Protein AF-A0A967JA52-F1 (afdb_monomer_lite)

Structure (mmCIF, N/CA/C/O backbone):
data_AF-A0A967JA52-F1
#
_entry.id   AF-A0A967JA52-F1
#
loop_
_atom_site.group_PDB
_atom_site.id
_atom_site.type_symbol
_atom_site.label_atom_id
_atom_site.label_alt_id
_atom_site.label_comp_id
_atom_site.label_asym_id
_atom_site.label_entity_id
_atom_site.label_seq_id
_atom_site.pdbx_PDB_ins_code
_atom_site.Cartn_x
_atom_site.Cartn_y
_atom_site.Cartn_z
_atom_site.occupancy
_atom_site.B_iso_or_equiv
_atom_site.auth_seq_id
_atom_site.auth_comp_id
_atom_site.auth_asym_id
_atom_site.auth_atom_id
_atom_site.pdbx_PDB_model_num
ATOM 1 N N . VAL A 1 1 ? 24.934 12.398 3.841 1.00 37.28 1 VAL A N 1
ATOM 2 C CA . VAL A 1 1 ? 24.245 11.146 4.217 1.00 37.28 1 VAL A CA 1
ATOM 3 C C . VAL A 1 1 ? 24.251 10.287 2.979 1.00 37.28 1 VAL A C 1
ATOM 5 O O . VAL A 1 1 ? 23.677 10.706 1.985 1.00 37.28 1 VAL A O 1
ATOM 8 N N . THR A 1 2 ? 24.985 9.183 3.006 1.00 29.47 2 THR A N 1
ATOM 9 C CA . THR A 1 2 ? 24.981 8.195 1.924 1.00 29.47 2 THR A CA 1
ATOM 10 C C . THR A 1 2 ? 24.119 7.047 2.417 1.00 29.47 2 THR A C 1
ATOM 12 O O . THR A 1 2 ? 24.325 6.580 3.537 1.00 29.47 2 THR A O 1
ATOM 15 N N . ILE A 1 3 ? 23.101 6.683 1.645 1.00 32.59 3 ILE A N 1
ATOM 16 C CA . ILE A 1 3 ? 22.221 5.557 1.950 1.00 32.59 3 ILE A CA 1
ATOM 17 C C . ILE A 1 3 ? 22.632 4.444 0.993 1.00 32.59 3 ILE A C 1
ATOM 19 O O . ILE A 1 3 ? 22.473 4.592 -0.215 1.00 32.59 3 ILE A O 1
ATOM 23 N N . ASP A 1 4 ? 23.204 3.373 1.538 1.00 30.92 4 ASP A N 1
ATOM 24 C CA . ASP A 1 4 ? 23.566 2.186 0.771 1.00 30.92 4 ASP A CA 1
ATOM 25 C C . ASP A 1 4 ? 22.382 1.221 0.737 1.00 30.92 4 ASP A C 1
ATOM 27 O O . ASP A 1 4 ? 21.866 0.802 1.777 1.00 30.92 4 ASP A O 1
ATOM 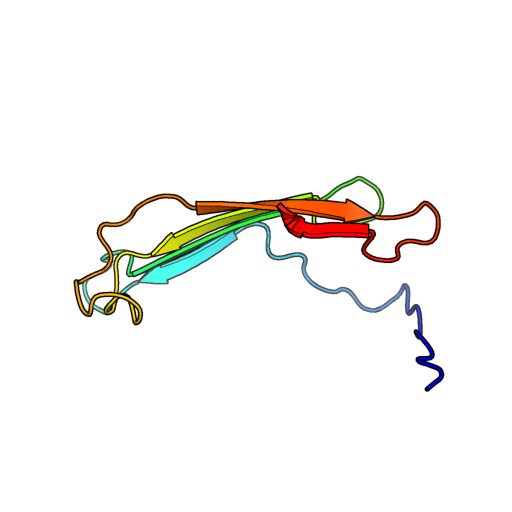31 N N . TYR A 1 5 ? 21.966 0.850 -0.470 1.00 39.25 5 TYR A N 1
ATOM 32 C CA . TYR A 1 5 ? 20.927 -0.147 -0.687 1.00 39.25 5 TYR A CA 1
ATOM 33 C C . TYR A 1 5 ? 21.574 -1.497 -0.993 1.00 39.25 5 TYR A C 1
ATOM 35 O O . TYR A 1 5 ? 22.381 -1.631 -1.913 1.00 39.25 5 TYR A O 1
ATOM 43 N N . ARG A 1 6 ? 21.210 -2.520 -0.212 1.00 40.22 6 ARG A N 1
ATOM 44 C CA . ARG A 1 6 ? 21.577 -3.914 -0.476 1.00 40.22 6 ARG A CA 1
ATOM 45 C C . ARG A 1 6 ? 20.450 -4.570 -1.266 1.00 40.22 6 ARG A C 1
ATOM 47 O O . ARG A 1 6 ? 19.384 -4.827 -0.714 1.00 40.22 6 ARG A O 1
ATOM 54 N N . PHE A 1 7 ? 20.704 -4.856 -2.538 1.00 44.22 7 PHE A N 1
ATOM 55 C CA . PHE A 1 7 ? 19.828 -5.695 -3.348 1.00 44.22 7 PHE A CA 1
ATOM 56 C C . PHE A 1 7 ? 20.114 -7.169 -3.048 1.00 44.22 7 PHE A C 1
ATOM 58 O O . PHE A 1 7 ? 21.256 -7.618 -3.155 1.00 44.22 7 PHE A O 1
ATOM 65 N N . GLU A 1 8 ? 19.088 -7.917 -2.650 1.00 47.69 8 GLU A N 1
ATOM 66 C CA . GLU A 1 8 ? 19.217 -9.321 -2.264 1.00 47.69 8 GLU A CA 1
ATOM 67 C C . GLU A 1 8 ? 18.171 -10.170 -3.011 1.00 47.69 8 GLU A C 1
ATOM 69 O O . GLU A 1 8 ? 17.024 -10.275 -2.574 1.00 47.69 8 GLU A O 1
ATOM 74 N N . PRO A 1 9 ? 18.541 -10.790 -4.146 1.00 53.03 9 PRO A N 1
ATOM 75 C CA . PRO A 1 9 ? 17.589 -11.403 -5.079 1.00 53.03 9 PRO A CA 1
ATOM 76 C C . PRO A 1 9 ? 16.938 -12.701 -4.569 1.00 53.03 9 PRO A C 1
ATOM 78 O O . PRO A 1 9 ? 16.021 -13.222 -5.194 1.00 53.03 9 PRO A O 1
ATOM 81 N N . THR A 1 10 ? 17.416 -13.257 -3.451 1.00 55.44 10 THR A N 1
ATOM 82 C CA . THR A 1 10 ? 16.942 -14.527 -2.867 1.00 55.44 10 THR A CA 1
ATOM 83 C C . THR A 1 10 ? 15.951 -14.345 -1.728 1.00 55.44 10 THR A C 1
ATOM 85 O O . THR A 1 10 ? 15.435 -15.322 -1.180 1.00 55.44 10 THR A O 1
ATOM 88 N N . LEU A 1 11 ? 15.716 -13.106 -1.314 1.00 52.59 11 LEU A N 1
ATOM 89 C CA . LEU A 1 11 ? 14.699 -12.809 -0.334 1.00 52.59 11 LEU A CA 1
ATOM 90 C C . LEU A 1 11 ? 13.350 -12.917 -1.052 1.00 52.59 11 LEU A C 1
ATOM 92 O O . LEU A 1 11 ? 12.935 -12.000 -1.750 1.00 52.59 11 LEU A O 1
ATOM 96 N N . TYR A 1 12 ? 12.688 -14.066 -0.895 1.00 49.03 12 TYR A N 1
ATOM 97 C CA . TYR A 1 12 ? 11.294 -14.306 -1.275 1.00 49.03 12 TYR A CA 1
ATOM 98 C C . TYR A 1 12 ? 10.370 -13.373 -0.480 1.00 49.03 12 TYR A C 1
ATOM 100 O O . TYR A 1 12 ? 9.614 -13.808 0.389 1.00 49.03 12 TYR A O 1
ATOM 108 N N . TRP A 1 13 ? 10.471 -12.066 -0.712 1.00 58.97 13 TRP A N 1
ATOM 109 C CA . TRP A 1 13 ? 9.524 -11.105 -0.188 1.00 58.97 13 TRP A CA 1
ATOM 110 C C . TRP A 1 13 ? 8.212 -11.448 -0.863 1.00 58.97 13 TRP A C 1
ATOM 112 O O . TRP A 1 13 ? 8.033 -11.266 -2.066 1.00 58.97 13 TRP A O 1
ATOM 122 N N . VAL A 1 14 ? 7.320 -12.049 -0.080 1.00 58.50 14 VAL A N 1
ATOM 123 C CA . VAL A 1 14 ? 5.934 -12.220 -0.481 1.00 58.50 14 VAL A CA 1
ATOM 124 C C . VAL A 1 14 ? 5.452 -10.820 -0.826 1.00 58.50 14 VAL A C 1
ATOM 126 O O . VAL A 1 14 ? 5.502 -9.941 0.028 1.00 58.50 14 VAL A O 1
ATOM 129 N N . ARG A 1 15 ? 5.071 -10.607 -2.086 1.00 71.94 15 ARG A N 1
ATOM 130 C CA . ARG A 1 15 ? 4.480 -9.357 -2.565 1.00 71.94 15 ARG A CA 1
ATOM 131 C C . ARG A 1 15 ? 2.993 -9.435 -2.239 1.00 71.94 15 ARG A C 1
ATOM 133 O O . ARG A 1 15 ? 2.289 -10.198 -2.900 1.00 71.94 15 ARG A O 1
ATOM 140 N N . PRO A 1 16 ? 2.509 -8.781 -1.169 1.00 69.50 16 PRO A N 1
ATOM 141 C CA . PRO A 1 16 ? 1.116 -8.908 -0.787 1.00 69.50 16 PRO A CA 1
ATOM 142 C C . PRO A 1 16 ? 0.249 -8.138 -1.784 1.00 69.50 16 PRO A C 1
ATOM 144 O O . PRO A 1 16 ? 0.052 -6.933 -1.661 1.00 69.50 16 PRO A O 1
ATOM 147 N N . GLU A 1 17 ? -0.299 -8.852 -2.760 1.00 83.75 17 GLU A N 1
ATOM 148 C CA . GLU A 1 17 ? -1.274 -8.302 -3.708 1.00 83.75 17 GLU A CA 1
ATOM 149 C C . GLU A 1 17 ? -2.594 -7.952 -3.018 1.00 83.75 17 GLU A C 1
ATOM 151 O O . GLU A 1 17 ? -3.308 -7.057 -3.464 1.00 83.75 17 GLU A O 1
ATOM 156 N N . HIS A 1 18 ? -2.916 -8.621 -1.904 1.00 88.75 18 HIS A N 1
ATOM 157 C CA . HIS A 1 18 ? -4.149 -8.397 -1.159 1.00 88.75 18 HIS A CA 1
ATOM 158 C C . HIS A 1 18 ? -3.966 -8.630 0.341 1.00 88.75 18 HIS A C 1
ATOM 160 O O . HIS A 1 18 ? -3.516 -9.685 0.784 1.00 88.75 18 HIS A O 1
ATOM 166 N N . LEU A 1 19 ? -4.343 -7.631 1.136 1.00 87.69 19 LEU A N 1
ATOM 167 C CA . LEU A 1 19 ? -4.429 -7.700 2.591 1.00 87.69 19 LEU A CA 1
ATOM 168 C C . LEU A 1 19 ? -5.820 -7.255 3.013 1.00 87.69 19 LEU A C 1
ATOM 170 O O . LEU A 1 19 ? -6.244 -6.149 2.683 1.00 87.69 19 LEU A O 1
ATOM 174 N N . ARG A 1 20 ? -6.500 -8.081 3.803 1.00 91.75 20 ARG A N 1
ATOM 175 C CA . ARG A 1 20 ? -7.835 -7.794 4.320 1.00 91.75 20 ARG A CA 1
ATOM 176 C C . ARG A 1 20 ? -7.880 -8.058 5.818 1.00 91.75 20 ARG A C 1
ATOM 178 O O . ARG A 1 20 ? -7.447 -9.109 6.279 1.00 91.75 20 ARG A O 1
ATOM 185 N N . ALA A 1 21 ? -8.382 -7.085 6.566 1.00 90.50 21 ALA A N 1
ATOM 186 C CA . ALA A 1 21 ? -8.581 -7.167 8.003 1.00 90.50 21 ALA A CA 1
ATOM 187 C C . ALA A 1 21 ? -10.072 -7.053 8.316 1.00 90.50 21 ALA A C 1
ATOM 189 O O . ALA A 1 21 ? -10.751 -6.157 7.808 1.00 90.50 21 ALA A O 1
ATOM 190 N N . GLU A 1 22 ? -10.561 -7.937 9.178 1.00 92.44 22 GLU A N 1
ATOM 191 C CA . GLU A 1 22 ? -11.962 -8.019 9.585 1.00 92.44 22 GLU A CA 1
ATOM 192 C C . GLU A 1 22 ? -12.075 -7.987 11.114 1.00 92.44 22 GLU A C 1
ATOM 194 O O . GLU A 1 22 ? -11.116 -8.297 11.825 1.00 92.44 22 GLU A O 1
ATOM 199 N N . ASN A 1 23 ? -13.234 -7.579 11.634 1.00 87.62 23 ASN A N 1
ATOM 200 C CA . ASN A 1 23 ? -13.545 -7.716 13.057 1.00 87.62 23 ASN A CA 1
ATOM 201 C C . ASN A 1 23 ? -14.011 -9.153 13.386 1.00 87.62 23 ASN A C 1
ATOM 203 O O . ASN A 1 23 ? -14.137 -10.003 12.507 1.00 87.62 23 ASN A O 1
ATOM 207 N N . LEU A 1 24 ? -14.318 -9.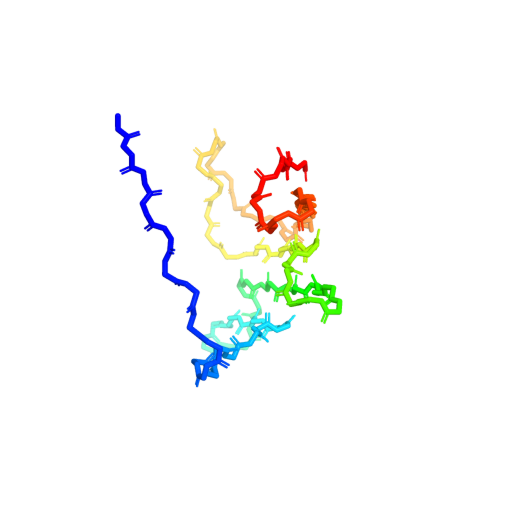419 14.660 1.00 91.62 24 LEU A N 1
ATOM 208 C CA . LEU A 1 24 ? -14.805 -10.733 15.118 1.00 91.62 24 LEU A CA 1
ATOM 209 C C . LEU A 1 24 ? -16.159 -11.150 14.510 1.00 91.62 24 LEU A C 1
ATOM 211 O O . LEU A 1 24 ? -16.534 -12.314 14.598 1.00 91.62 24 LEU A O 1
ATOM 215 N N . GLU A 1 25 ? -16.883 -10.214 13.899 1.00 92.62 25 GLU A N 1
ATOM 216 C CA . GLU A 1 25 ? -18.176 -10.428 13.242 1.00 92.62 25 GLU A CA 1
ATOM 217 C C . GLU A 1 25 ? -18.026 -10.588 11.714 1.00 92.62 25 GLU A C 1
ATOM 219 O O . GLU A 1 25 ? -19.026 -10.678 11.006 1.00 92.62 25 GLU A O 1
ATOM 224 N N . GLY A 1 26 ? -16.794 -10.596 11.184 1.00 86.94 26 GLY A N 1
ATOM 225 C CA . GLY A 1 26 ? -16.510 -10.714 9.747 1.00 86.94 26 GLY A CA 1
ATOM 226 C C . GLY A 1 26 ? -16.698 -9.419 8.946 1.00 86.94 26 GLY A C 1
ATOM 227 O O . GLY A 1 26 ? -16.658 -9.426 7.716 1.00 86.94 26 GLY A O 1
ATOM 228 N N . ARG A 1 27 ? -16.900 -8.273 9.606 1.00 87.31 27 ARG A N 1
ATOM 229 C CA . ARG A 1 27 ? -16.974 -6.971 8.930 1.00 87.31 27 ARG A CA 1
ATOM 230 C C . ARG A 1 27 ? -15.573 -6.501 8.552 1.00 87.31 27 ARG A C 1
ATOM 232 O O . ARG A 1 27 ? -14.709 -6.373 9.418 1.00 87.31 27 ARG A O 1
ATOM 239 N N . MET A 1 28 ? -15.380 -6.149 7.281 1.00 88.94 28 MET A N 1
ATOM 240 C CA . MET A 1 28 ? -14.134 -5.561 6.783 1.00 88.94 28 MET A CA 1
ATOM 241 C C . MET A 1 28 ? -13.849 -4.213 7.463 1.00 88.94 28 MET A C 1
ATOM 243 O O . MET A 1 28 ? -14.689 -3.309 7.475 1.00 88.94 28 MET A O 1
ATOM 247 N N . LEU A 1 29 ? -12.653 -4.107 8.042 1.00 89.75 29 LEU A N 1
ATOM 248 C CA . LEU A 1 29 ? -12.117 -2.908 8.688 1.00 89.75 29 LEU A CA 1
ATOM 249 C C . LEU A 1 29 ? -11.100 -2.197 7.802 1.00 89.75 29 LEU A C 1
ATOM 251 O O . LEU A 1 29 ? -11.019 -0.968 7.818 1.00 89.75 29 LEU A O 1
ATOM 255 N N . ARG A 1 30 ? -10.292 -2.976 7.078 1.00 91.25 30 ARG A N 1
ATOM 256 C CA . ARG A 1 30 ? -9.280 -2.473 6.158 1.00 91.25 30 ARG A CA 1
ATOM 257 C C . ARG A 1 30 ? -9.055 -3.449 5.019 1.00 91.25 30 ARG A C 1
ATOM 259 O O . ARG A 1 30 ? -8.939 -4.650 5.249 1.00 91.25 30 ARG A O 1
ATOM 266 N N . GLU A 1 31 ? -8.858 -2.911 3.831 1.00 92.50 31 GLU A N 1
ATOM 267 C CA . GLU A 1 31 ? -8.358 -3.639 2.677 1.00 92.50 31 GLU A CA 1
ATOM 268 C C . GLU A 1 31 ? -7.186 -2.876 2.056 1.00 92.50 31 GLU A C 1
ATOM 270 O O . GLU A 1 31 ? -7.158 -1.643 2.055 1.00 92.50 31 GLU A O 1
ATOM 275 N N . ARG A 1 32 ? -6.184 -3.601 1.564 1.00 93.12 32 ARG A N 1
ATOM 276 C CA . ARG A 1 32 ? -5.107 -3.066 0.733 1.00 93.12 32 ARG A CA 1
ATOM 277 C C . ARG A 1 32 ? -4.890 -3.994 -0.450 1.00 93.12 32 ARG A C 1
ATOM 279 O O . ARG A 1 32 ? -4.807 -5.205 -0.254 1.00 93.12 32 ARG A O 1
ATOM 286 N N . ARG A 1 33 ? -4.775 -3.428 -1.643 1.00 94.00 33 ARG A N 1
ATOM 287 C CA . ARG A 1 33 ? -4.491 -4.138 -2.887 1.00 94.00 33 ARG A CA 1
ATOM 288 C C . ARG A 1 33 ? -3.265 -3.520 -3.542 1.00 94.00 33 ARG A C 1
ATOM 290 O O . ARG A 1 33 ? -3.222 -2.301 -3.683 1.00 94.00 33 ARG A O 1
ATOM 297 N N . GLY A 1 34 ? -2.280 -4.343 -3.877 1.00 92.00 34 GLY A N 1
ATOM 298 C CA . GLY A 1 34 ? -1.039 -3.918 -4.520 1.00 92.00 34 GLY A CA 1
ATOM 299 C C . GLY A 1 34 ? -0.965 -4.428 -5.954 1.00 92.00 34 GLY A C 1
ATOM 300 O O . GLY A 1 34 ? -1.219 -5.607 -6.188 1.00 92.00 34 GLY A O 1
ATOM 301 N N . VAL A 1 35 ? -0.606 -3.556 -6.894 1.00 92.69 35 VAL A N 1
ATOM 302 C CA . VAL A 1 35 ? -0.252 -3.920 -8.273 1.00 92.69 35 VAL A CA 1
ATOM 303 C C . VAL A 1 35 ? 1.240 -3.696 -8.448 1.00 92.69 35 VAL A C 1
ATOM 305 O O . VAL A 1 35 ? 1.745 -2.638 -8.076 1.00 92.69 35 VAL A O 1
ATOM 308 N N . TYR A 1 36 ? 1.931 -4.691 -8.995 1.00 88.88 36 TYR A N 1
ATOM 309 C CA . TYR A 1 36 ? 3.379 -4.673 -9.160 1.00 88.88 36 TYR A CA 1
ATOM 310 C C . TYR A 1 36 ? 3.757 -4.814 -10.634 1.00 88.88 36 TYR A C 1
ATOM 312 O O . TYR A 1 36 ? 3.090 -5.551 -11.362 1.00 88.88 36 TYR A O 1
ATOM 320 N N . ASN A 1 37 ? 4.839 -4.157 -11.048 1.00 88.25 37 ASN A N 1
ATOM 321 C CA . ASN A 1 37 ? 5.395 -4.307 -12.392 1.00 88.25 37 ASN A CA 1
ATOM 322 C C . ASN A 1 37 ? 6.197 -5.618 -12.546 1.00 88.25 37 ASN A C 1
ATOM 324 O O . ASN A 1 37 ? 6.391 -6.381 -11.592 1.00 88.25 37 ASN A O 1
ATOM 328 N N . ASP A 1 38 ? 6.720 -5.854 -13.752 1.00 85.62 38 ASP A N 1
ATOM 329 C CA . ASP A 1 38 ? 7.533 -7.037 -14.076 1.00 85.62 38 ASP A CA 1
ATOM 330 C C . ASP A 1 38 ? 8.851 -7.114 -13.283 1.00 85.62 38 ASP A C 1
ATOM 332 O O . ASP A 1 38 ? 9.391 -8.204 -13.078 1.00 85.62 38 ASP A O 1
ATOM 336 N N . LEU A 1 39 ? 9.361 -5.972 -12.811 1.00 86.06 39 LEU A N 1
ATOM 337 C CA . LEU A 1 39 ? 10.554 -5.873 -11.963 1.00 86.06 39 LEU A CA 1
ATOM 338 C C . LEU A 1 39 ? 10.235 -6.112 -10.477 1.00 86.06 39 LEU A C 1
ATOM 340 O O . LEU A 1 39 ? 11.136 -6.381 -9.684 1.00 86.06 39 LEU A O 1
ATOM 344 N N . GLY A 1 40 ? 8.952 -6.101 -10.110 1.00 84.69 40 GLY A N 1
ATOM 345 C CA . GLY A 1 40 ? 8.463 -6.285 -8.752 1.00 84.69 40 GLY A CA 1
ATOM 346 C C . GLY A 1 40 ? 8.286 -5.000 -7.948 1.00 84.69 40 GLY A C 1
ATOM 347 O O . GLY A 1 40 ? 8.012 -5.102 -6.751 1.00 84.69 40 GLY A O 1
ATOM 348 N N . ASP A 1 41 ? 8.382 -3.830 -8.577 1.00 88.44 41 ASP A N 1
ATOM 349 C CA . ASP A 1 41 ? 8.088 -2.549 -7.935 1.00 88.44 41 ASP A CA 1
ATOM 350 C C . ASP A 1 41 ? 6.577 -2.357 -7.798 1.00 88.44 41 ASP A C 1
ATOM 352 O O . ASP A 1 41 ? 5.809 -2.754 -8.673 1.00 88.44 41 ASP A O 1
ATOM 356 N N . LEU A 1 42 ? 6.138 -1.760 -6.689 1.00 91.94 42 LEU A N 1
ATOM 357 C CA . LEU A 1 42 ? 4.725 -1.489 -6.423 1.00 91.94 42 LEU A CA 1
ATOM 358 C C . LEU A 1 42 ? 4.282 -0.266 -7.229 1.00 91.94 42 LEU A C 1
ATOM 360 O O . LEU A 1 42 ? 4.635 0.838 -6.855 1.00 91.94 42 LEU A O 1
ATOM 364 N N . GLU A 1 43 ? 3.478 -0.427 -8.275 1.00 94.75 43 GLU A N 1
ATOM 365 C CA . GLU A 1 43 ? 2.999 0.693 -9.103 1.00 94.75 43 GLU A CA 1
ATOM 366 C C . GLU A 1 43 ? 1.745 1.357 -8.534 1.00 94.75 43 GLU A C 1
ATOM 368 O O . GLU A 1 43 ? 1.548 2.563 -8.678 1.00 94.75 43 GLU A O 1
ATOM 373 N N . LEU A 1 44 ? 0.882 0.573 -7.883 1.00 95.25 44 LEU A N 1
ATOM 374 C CA . LEU A 1 44 ? -0.394 1.052 -7.362 1.00 95.25 44 LEU A CA 1
ATOM 375 C C . LEU A 1 44 ? -0.729 0.373 -6.039 1.00 95.25 44 LEU A C 1
ATOM 377 O O . LEU A 1 44 ? -0.777 -0.854 -5.948 1.00 95.25 44 LEU A O 1
ATOM 381 N N . LEU A 1 45 ? -1.037 1.179 -5.029 1.00 95.25 45 LEU A N 1
ATOM 382 C CA . LEU A 1 45 ? -1.624 0.740 -3.773 1.00 95.25 45 LEU A CA 1
ATOM 383 C C . LEU A 1 45 ? -3.036 1.300 -3.657 1.00 95.25 45 LEU A C 1
ATOM 385 O O . LEU A 1 45 ? -3.224 2.502 -3.500 1.00 95.25 45 LEU A O 1
ATOM 389 N N . VAL A 1 46 ? -4.027 0.419 -3.660 1.00 95.19 46 VAL A N 1
ATOM 390 C CA . VAL A 1 46 ? -5.418 0.779 -3.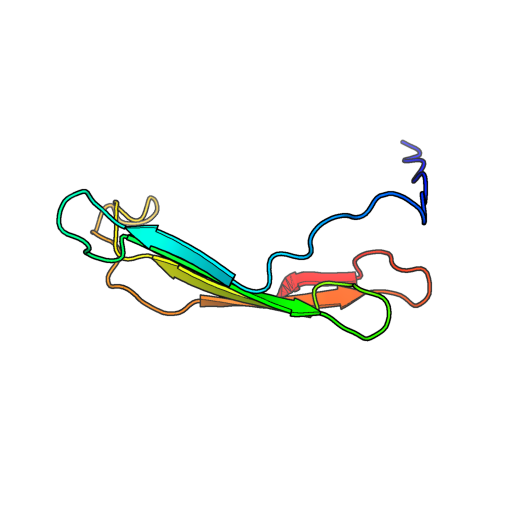392 1.00 95.19 46 VAL A CA 1
ATOM 391 C C . VAL A 1 46 ? -5.763 0.387 -1.965 1.00 95.19 46 VAL A C 1
ATOM 393 O O . VAL A 1 46 ? -5.547 -0.755 -1.558 1.00 95.19 46 VAL A O 1
ATOM 396 N N . GLN A 1 47 ? -6.297 1.316 -1.182 1.00 93.88 47 GLN A N 1
ATOM 397 C CA . GLN A 1 47 ? -6.660 1.104 0.212 1.00 93.88 47 GLN A CA 1
ATOM 398 C C . GLN A 1 47 ? -8.121 1.447 0.442 1.00 93.88 47 GLN A C 1
ATOM 400 O O . GLN A 1 47 ? -8.618 2.454 -0.045 1.00 93.88 47 GLN A O 1
ATOM 405 N N . VAL A 1 48 ? -8.783 0.630 1.250 1.00 93.06 48 VAL A N 1
ATOM 406 C CA . VAL A 1 48 ? -10.104 0.932 1.796 1.00 93.06 48 VAL A CA 1
ATOM 407 C C . VAL A 1 48 ? -9.992 0.845 3.306 1.00 93.06 48 VAL A C 1
ATOM 409 O O . VAL A 1 48 ? -9.416 -0.110 3.838 1.00 93.06 48 VAL A O 1
ATOM 412 N N . LEU A 1 49 ? -10.512 1.842 4.011 1.00 90.38 49 LEU A N 1
ATOM 413 C CA . LEU A 1 49 ? -10.544 1.848 5.466 1.00 90.38 49 LEU A CA 1
ATOM 414 C C . LEU A 1 49 ? -11.969 2.148 5.919 1.00 90.38 49 LEU A C 1
ATOM 416 O O . LEU A 1 49 ? -12.537 3.165 5.556 1.00 90.38 49 LEU A O 1
ATOM 420 N N . THR A 1 50 ? -12.549 1.243 6.691 1.00 87.62 50 THR A N 1
ATOM 421 C CA . THR A 1 50 ? -13.911 1.340 7.249 1.00 87.62 50 THR A CA 1
ATOM 422 C C . THR A 1 50 ? -13.898 1.292 8.774 1.00 87.62 50 THR A C 1
ATOM 424 O O . THR A 1 50 ? -14.895 1.607 9.421 1.00 87.62 50 THR A O 1
ATOM 427 N N . GLY A 1 51 ? -12.789 0.849 9.371 1.00 80.81 51 GLY A N 1
ATOM 428 C CA . GLY A 1 51 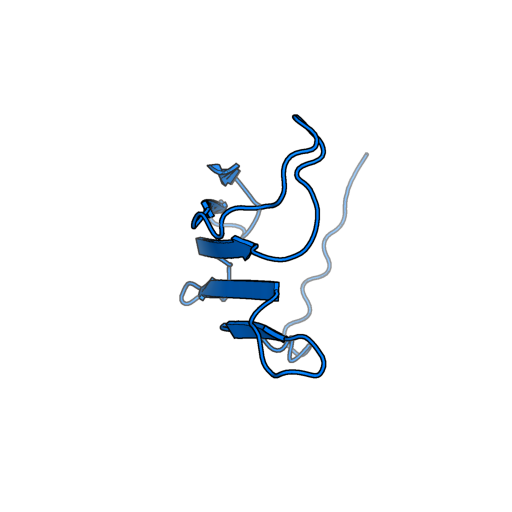? -12.580 0.825 10.814 1.00 80.81 51 GLY A CA 1
ATOM 429 C C . GLY A 1 51 ? -11.762 2.020 11.305 1.00 80.81 51 GLY A C 1
ATOM 430 O O . GLY A 1 51 ? -10.797 2.424 10.664 1.00 80.81 51 GLY A O 1
ATOM 431 N N . GLY A 1 52 ? -12.093 2.530 12.493 1.00 83.81 52 GLY A N 1
ATOM 432 C CA . GLY A 1 52 ? -11.361 3.621 13.148 1.00 83.81 52 GLY A CA 1
ATOM 433 C C . GLY A 1 52 ? -11.914 5.013 12.832 1.00 83.81 52 GLY A C 1
ATOM 434 O O . GLY A 1 52 ? -13.019 5.142 12.312 1.00 83.81 52 GLY A O 1
ATOM 435 N N . ARG A 1 53 ? -11.149 6.050 13.192 1.00 87.62 53 ARG A N 1
ATOM 436 C CA . ARG A 1 53 ? -11.469 7.465 12.943 1.00 87.62 53 ARG A CA 1
ATOM 437 C C . ARG A 1 53 ? -10.370 8.118 12.116 1.00 87.62 53 ARG A C 1
ATOM 439 O O . ARG A 1 53 ? -9.189 7.846 12.349 1.00 87.62 53 ARG A O 1
ATOM 446 N N . ASN A 1 54 ? -10.764 8.977 11.189 1.00 83.06 54 ASN A N 1
ATOM 447 C CA . ASN A 1 54 ? -9.870 9.837 10.442 1.00 83.06 54 ASN A CA 1
ATOM 448 C C . ASN A 1 54 ? -9.220 10.850 11.412 1.00 83.06 54 ASN A C 1
ATOM 450 O O . ASN A 1 54 ? -9.937 11.545 12.134 1.00 83.06 54 ASN A O 1
ATOM 454 N N . PRO A 1 55 ? -7.878 10.927 11.486 1.00 86.56 55 PRO A N 1
ATOM 455 C CA . PRO A 1 55 ? -7.187 11.834 12.401 1.00 86.56 55 PRO A CA 1
ATOM 456 C C . PRO A 1 55 ? -7.336 13.319 12.039 1.00 86.56 55 PRO A C 1
ATOM 458 O O . PRO A 1 55 ? -7.133 14.160 12.909 1.00 86.56 55 PRO A O 1
ATOM 461 N N . GLU A 1 56 ? -7.677 13.655 10.794 1.00 88.06 56 GLU A N 1
ATOM 462 C CA . GLU A 1 56 ? -7.800 15.045 10.338 1.00 88.06 56 GLU A CA 1
ATOM 463 C C . GLU A 1 56 ? -9.079 15.714 10.847 1.00 88.06 56 GLU A C 1
ATOM 465 O O . GLU A 1 56 ? -9.066 16.891 11.202 1.00 88.06 56 GLU A O 1
ATOM 470 N N . ASN A 1 57 ? -10.186 14.966 10.890 1.00 90.19 57 ASN A N 1
ATOM 471 C CA . ASN A 1 57 ? -11.510 15.497 11.228 1.00 90.19 57 ASN A CA 1
ATOM 472 C C . ASN A 1 57 ? -12.206 14.761 12.387 1.00 90.19 57 ASN A C 1
ATOM 474 O O . ASN A 1 57 ? -13.214 15.242 12.895 1.00 90.19 57 ASN A O 1
ATOM 478 N N . GLY A 1 58 ? -11.672 13.624 12.839 1.00 89.50 58 GLY A N 1
ATOM 479 C CA . GLY A 1 58 ? -12.226 12.822 13.930 1.00 89.50 58 GLY A CA 1
ATOM 480 C C . GLY A 1 58 ? -13.416 11.934 13.551 1.00 89.50 58 GLY A C 1
ATOM 481 O O . GLY A 1 58 ? -13.881 11.174 14.405 1.00 89.50 58 GLY A O 1
ATOM 482 N N . GLU A 1 59 ? -13.890 11.983 12.306 1.00 89.94 59 GLU A N 1
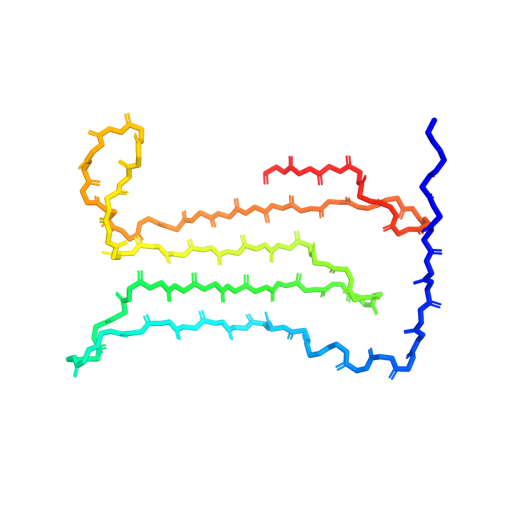ATOM 483 C CA . GLU A 1 59 ? -15.032 11.195 11.836 1.00 89.94 59 GLU A CA 1
ATOM 484 C C . GLU A 1 59 ? -14.638 9.737 11.566 1.00 89.94 59 GLU A C 1
ATOM 486 O O . GLU A 1 59 ? -13.476 9.457 11.257 1.00 89.94 59 GLU A O 1
ATOM 491 N N . PRO A 1 60 ? -15.559 8.764 11.684 1.00 87.88 60 PRO A N 1
ATOM 492 C CA . PRO A 1 60 ? -15.294 7.399 11.249 1.00 87.88 60 PRO A CA 1
ATOM 493 C C . PRO A 1 60 ? -14.889 7.363 9.778 1.00 87.88 60 PRO A C 1
ATOM 495 O O . PRO A 1 60 ? -15.425 8.118 8.969 1.00 87.88 60 PRO A O 1
ATOM 498 N N . TYR A 1 61 ? -13.985 6.454 9.416 1.00 88.00 61 TYR A N 1
ATOM 499 C CA . TYR A 1 61 ? -13.756 6.221 7.995 1.00 88.00 61 TYR A CA 1
ATOM 500 C C . TYR A 1 61 ? -15.026 5.658 7.349 1.00 88.00 61 TYR A C 1
ATOM 502 O O . TYR A 1 61 ? -15.670 4.751 7.882 1.00 88.00 61 TYR A O 1
ATOM 510 N N . ASP A 1 62 ? -15.371 6.201 6.193 1.00 88.12 62 ASP A N 1
ATOM 511 C CA . ASP A 1 62 ? -16.581 5.890 5.436 1.00 88.12 62 ASP A CA 1
ATOM 512 C C . ASP A 1 62 ? -16.409 4.696 4.486 1.00 88.12 62 ASP A C 1
ATOM 514 O O . ASP A 1 62 ? -17.379 4.245 3.878 1.00 88.12 62 ASP A O 1
ATOM 518 N N . GLY A 1 63 ? -15.196 4.143 4.387 1.00 88.19 63 GLY A N 1
ATOM 519 C CA . GLY A 1 63 ? -14.879 3.118 3.401 1.00 88.19 63 GLY A CA 1
ATOM 520 C C . GLY A 1 63 ? -14.546 3.678 2.027 1.00 88.19 63 GLY A C 1
ATOM 521 O O . GLY A 1 63 ? -14.616 2.924 1.059 1.00 88.19 63 GLY A O 1
ATOM 522 N N . ALA A 1 64 ? -14.192 4.962 1.921 1.00 88.62 64 ALA A N 1
ATOM 523 C CA . ALA A 1 64 ? -13.675 5.508 0.681 1.00 88.62 64 ALA A CA 1
ATOM 524 C C . ALA A 1 64 ? -12.423 4.745 0.227 1.00 88.62 64 ALA A C 1
ATOM 526 O O . ALA A 1 64 ? -11.540 4.389 1.017 1.00 88.62 64 ALA A O 1
ATOM 527 N N . GLU A 1 65 ? -12.373 4.497 -1.076 1.00 92.06 65 GLU A N 1
ATOM 528 C CA . GLU A 1 65 ? -11.207 3.940 -1.733 1.00 92.06 65 GLU A CA 1
ATOM 529 C C . GLU A 1 65 ? -10.190 5.055 -1.986 1.00 92.06 65 GLU A C 1
ATOM 531 O O . GLU A 1 65 ? -10.521 6.100 -2.546 1.00 92.06 65 GLU A O 1
ATOM 536 N N . VAL A 1 66 ? -8.948 4.820 -1.573 1.00 91.88 66 VAL A N 1
ATOM 537 C CA . VAL A 1 66 ? -7.816 5.712 -1.814 1.00 91.88 66 VAL A CA 1
ATOM 538 C C . VAL A 1 66 ? -6.785 4.952 -2.626 1.00 91.88 66 VAL A C 1
ATOM 540 O O . VAL A 1 66 ? -6.317 3.893 -2.209 1.00 91.88 66 VAL A O 1
ATOM 543 N N . ALA A 1 67 ? -6.435 5.497 -3.784 1.00 94.94 67 ALA A N 1
ATOM 544 C CA . ALA A 1 67 ? -5.380 4.978 -4.635 1.00 94.94 67 ALA A CA 1
ATOM 545 C C . ALA A 1 67 ? -4.127 5.841 -4.477 1.00 94.94 67 ALA A C 1
ATOM 547 O O . ALA A 1 67 ? -4.215 7.065 -4.470 1.00 94.94 67 ALA A O 1
ATOM 548 N N . THR A 1 68 ? -2.977 5.189 -4.358 1.00 95.94 68 THR A N 1
ATOM 549 C CA . THR A 1 68 ? -1.662 5.826 -4.378 1.00 95.94 68 THR A CA 1
ATOM 550 C C . THR A 1 68 ? -0.827 5.158 -5.454 1.00 95.94 68 THR A C 1
ATOM 552 O O . THR A 1 68 ? -0.633 3.941 -5.413 1.00 95.94 68 THR A O 1
ATOM 555 N N . ALA A 1 69 ? -0.370 5.939 -6.420 1.00 96.81 69 ALA A N 1
ATOM 556 C CA . ALA A 1 69 ? 0.497 5.499 -7.497 1.00 96.81 69 ALA A CA 1
ATOM 557 C C . ALA A 1 69 ? 1.960 5.805 -7.169 1.00 96.81 69 ALA A C 1
ATOM 559 O O . ALA A 1 69 ? 2.269 6.797 -6.503 1.00 96.81 69 ALA A O 1
ATOM 560 N N . PHE A 1 70 ? 2.858 4.960 -7.666 1.00 96.38 70 PHE A N 1
ATOM 561 C CA . PHE A 1 70 ? 4.298 5.117 -7.500 1.00 96.38 70 PHE A CA 1
ATOM 562 C C . PHE A 1 70 ? 4.993 4.982 -8.853 1.00 96.38 70 PHE A C 1
ATOM 564 O O . PHE A 1 70 ? 4.653 4.104 -9.647 1.00 96.38 70 PHE A O 1
ATOM 571 N N . THR A 1 71 ? 5.993 5.826 -9.099 1.00 95.69 71 THR A N 1
ATOM 572 C CA . THR A 1 71 ? 6.921 5.658 -10.227 1.00 95.69 71 THR A CA 1
ATOM 573 C C . THR A 1 71 ? 8.342 5.512 -9.724 1.00 95.69 71 THR A C 1
ATOM 575 O O . THR A 1 71 ? 8.683 5.979 -8.634 1.00 95.69 71 THR A O 1
ATOM 578 N N . TYR A 1 72 ? 9.174 4.866 -10.532 1.00 93.06 72 TYR A N 1
ATOM 579 C CA . TYR A 1 72 ? 10.554 4.560 -10.196 1.00 93.06 72 TYR A CA 1
ATOM 580 C C . TYR A 1 72 ? 11.466 4.943 -11.355 1.00 93.06 72 TYR A C 1
ATOM 582 O O . TYR A 1 72 ? 11.101 4.822 -12.526 1.00 93.06 72 TYR A O 1
ATOM 590 N N . PHE A 1 73 ? 12.675 5.376 -11.021 1.00 92.31 73 PHE A N 1
ATOM 591 C CA . PHE A 1 73 ? 13.752 5.522 -11.984 1.00 92.31 73 PHE A CA 1
ATOM 592 C C . PHE A 1 73 ? 14.187 4.157 -12.528 1.00 92.31 73 PHE A C 1
ATOM 594 O O . PHE A 1 73 ? 13.908 3.105 -11.956 1.00 92.31 73 PHE A O 1
ATOM 601 N N . ALA A 1 74 ? 14.946 4.177 -13.625 1.00 88.50 74 ALA A N 1
ATOM 602 C CA . ALA A 1 74 ? 15.458 2.963 -14.262 1.00 88.50 74 ALA A CA 1
ATOM 603 C C . ALA A 1 74 ? 16.380 2.116 -13.357 1.00 88.50 74 ALA A C 1
ATOM 605 O O . ALA A 1 74 ? 16.617 0.950 -13.656 1.00 88.50 74 ALA A O 1
ATOM 606 N N . ASP A 1 75 ? 16.915 2.694 -12.279 1.00 90.44 75 ASP A N 1
ATOM 607 C CA . ASP A 1 75 ? 17.729 2.007 -11.272 1.00 90.44 75 ASP A CA 1
ATOM 608 C C . ASP A 1 75 ? 16.906 1.457 -10.087 1.00 90.44 75 ASP A C 1
ATOM 610 O O . ASP A 1 75 ? 17.483 0.901 -9.153 1.00 90.44 75 ASP A O 1
ATOM 614 N N . GLY A 1 76 ? 15.574 1.587 -10.130 1.00 84.88 76 GLY A N 1
ATOM 615 C CA . GLY A 1 76 ? 14.644 1.099 -9.107 1.00 84.88 76 GLY A CA 1
ATOM 616 C C . GLY A 1 76 ? 14.428 2.060 -7.935 1.00 84.88 76 GLY A C 1
ATOM 617 O O . GLY A 1 76 ? 13.720 1.727 -6.985 1.00 84.88 76 GLY A O 1
ATOM 618 N N . ASN A 1 77 ? 15.015 3.261 -7.966 1.00 90.31 77 ASN A N 1
ATOM 619 C CA . ASN A 1 77 ? 14.774 4.261 -6.930 1.00 90.31 77 ASN A CA 1
ATOM 620 C C . ASN A 1 77 ? 13.399 4.916 -7.101 1.00 90.31 77 ASN A C 1
ATOM 622 O O . ASN A 1 77 ? 13.009 5.262 -8.213 1.00 90.31 77 ASN A O 1
ATOM 626 N N . LEU A 1 78 ? 12.680 5.126 -5.992 1.00 92.94 78 LEU A N 1
ATOM 627 C CA . LEU A 1 78 ? 11.383 5.808 -6.001 1.00 92.94 78 LEU A CA 1
ATOM 628 C C . LEU A 1 78 ? 11.535 7.232 -6.552 1.00 92.94 78 LEU A C 1
ATOM 630 O O . LEU A 1 78 ? 12.315 8.027 -6.027 1.00 92.94 78 LEU A O 1
ATOM 634 N N . GLU A 1 79 ? 10.760 7.543 -7.582 1.00 94.75 79 GLU A N 1
ATOM 635 C CA . GLU A 1 79 ? 10.753 8.837 -8.256 1.00 94.75 79 GLU A CA 1
ATOM 636 C C . GLU A 1 79 ? 9.565 9.688 -7.7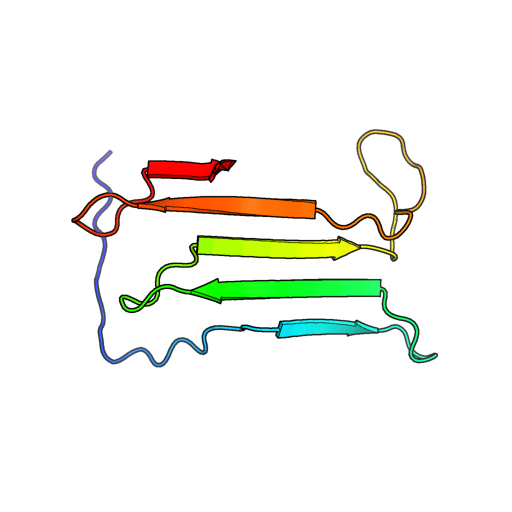93 1.00 94.75 79 GLU A C 1
ATOM 638 O O . GLU A 1 79 ? 9.763 10.802 -7.304 1.00 94.75 79 GLU A O 1
ATOM 643 N N . THR A 1 80 ? 8.334 9.172 -7.904 1.00 95.69 80 THR A N 1
ATOM 644 C CA . THR A 1 80 ? 7.122 9.905 -7.503 1.00 95.69 80 THR A CA 1
ATOM 645 C C . THR A 1 80 ? 6.151 9.067 -6.684 1.00 95.69 80 THR A C 1
ATOM 647 O O . THR A 1 80 ? 6.118 7.841 -6.780 1.00 95.69 80 THR A O 1
ATOM 650 N N . VAL A 1 81 ? 5.352 9.769 -5.875 1.00 96.69 81 VAL A N 1
ATOM 651 C CA . VAL A 1 81 ? 4.173 9.247 -5.177 1.00 96.69 81 VAL A CA 1
ATOM 652 C C . VAL A 1 81 ? 3.023 10.204 -5.456 1.00 96.69 81 VAL A C 1
ATOM 654 O O . VAL A 1 81 ? 3.189 11.413 -5.281 1.00 96.69 81 VAL A O 1
ATOM 657 N N . THR A 1 82 ? 1.887 9.696 -5.929 1.00 92.50 82 THR A N 1
ATOM 658 C CA . THR A 1 82 ? 0.701 10.508 -6.261 1.00 92.50 82 THR A CA 1
ATOM 659 C C . THR A 1 82 ? -0.571 9.856 -5.759 1.00 92.50 82 THR A C 1
ATOM 661 O O . THR A 1 82 ? -0.670 8.614 -5.853 1.00 92.50 82 THR A O 1
#

Foldseek 3Di:
DDDDDDDDPPPPPPLPQWDWDADPVRHTAKIWGFDADPVGHTFKIKMFGQDDADPVPRHGGPRDIDMWGWDADPVRHTDDID

Radius of gyration: 16.28 Å; chains: 1; bounding box: 43×30×29 Å

Sequence (82 aa):
VTIDYRFEPTLYWVRPEHLRAENLEGRMLRERRGVYNDLGDLELLVQVLTGGRNPENGEPYDGAEVATAFTYFADGNLETVT

Secondary structure (DSSP, 8-state):
--------TT------SEEEEE-TTS-EEEEEEEEE-TT--EEEEEEEE-SSB-TTT-PBP---EEEEEEEE-TTS-EEEE-

pLDDT: mean 82.21, std 17.95, range [29.47, 96.81]